Protein AF-A0A382JNP4-F1 (afdb_monomer_lite)

Structure (mmCIF, N/CA/C/O backbone):
data_AF-A0A382JNP4-F1
#
_entry.id   AF-A0A382JNP4-F1
#
loop_
_atom_site.group_PDB
_atom_site.id
_atom_site.type_symbol
_atom_site.label_atom_id
_atom_site.label_alt_id
_atom_site.label_comp_id
_atom_site.label_asym_id
_atom_site.label_entity_id
_atom_site.label_seq_id
_atom_site.pdbx_PDB_ins_code
_atom_site.Cartn_x
_atom_site.Cartn_y
_atom_site.Cartn_z
_atom_site.occupancy
_atom_site.B_iso_or_equiv
_atom_site.auth_seq_id
_atom_site.auth_comp_id
_atom_site.auth_asym_id
_atom_site.auth_atom_id
_atom_site.pdbx_PDB_model_num
ATOM 1 N N . MET A 1 1 ? -18.814 21.001 -10.080 1.00 48.75 1 MET A N 1
ATOM 2 C CA . MET A 1 1 ? -17.818 20.806 -9.001 1.00 48.75 1 MET A CA 1
ATOM 3 C C . MET A 1 1 ? -17.666 19.339 -8.588 1.00 48.75 1 MET A C 1
ATOM 5 O O . MET A 1 1 ? -16.560 18.932 -8.265 1.00 48.75 1 MET A O 1
ATOM 9 N N . GLU A 1 2 ? -18.714 18.512 -8.660 1.00 54.41 2 GLU A N 1
ATOM 10 C CA . GLU A 1 2 ? -18.629 17.076 -8.318 1.00 54.41 2 GLU A CA 1
ATOM 11 C C . GLU A 1 2 ? -17.751 16.265 -9.289 1.00 54.41 2 GLU A C 1
ATOM 13 O O . GLU A 1 2 ? -16.942 15.446 -8.863 1.00 54.41 2 GLU A O 1
ATOM 18 N N . LYS A 1 3 ? -17.825 16.556 -10.597 1.00 54.50 3 LYS A N 1
ATOM 19 C CA . LYS A 1 3 ? -17.011 15.876 -11.625 1.00 54.50 3 LYS A CA 1
ATOM 20 C C . LYS A 1 3 ? -15.503 16.086 -11.434 1.00 54.50 3 LYS A C 1
ATOM 22 O O . LYS A 1 3 ? -14.730 15.157 -11.626 1.00 54.50 3 LYS A O 1
ATOM 27 N N . SER A 1 4 ? -15.093 17.283 -11.016 1.00 61.84 4 SER A N 1
ATOM 28 C CA . SER A 1 4 ? -13.692 17.623 -10.734 1.00 61.84 4 SER A CA 1
ATOM 29 C C . SER A 1 4 ? -13.152 16.922 -9.482 1.00 61.84 4 SER A C 1
ATOM 31 O O . SER A 1 4 ? -11.992 16.531 -9.464 1.00 61.84 4 SER A O 1
ATOM 33 N N . LEU A 1 5 ? -13.994 16.701 -8.467 1.00 59.09 5 LEU A N 1
ATOM 34 C CA . LEU A 1 5 ? -13.634 15.956 -7.253 1.00 59.09 5 LEU A CA 1
ATOM 35 C C . LEU A 1 5 ? -13.508 14.452 -7.520 1.00 59.09 5 LEU A C 1
ATOM 37 O O . LEU A 1 5 ? -12.566 13.826 -7.045 1.00 59.09 5 LEU A O 1
ATOM 41 N N . ALA A 1 6 ? -14.408 13.890 -8.330 1.00 61.25 6 ALA A N 1
ATOM 42 C CA . ALA A 1 6 ? -14.315 12.498 -8.763 1.00 61.25 6 ALA A CA 1
ATOM 43 C C . ALA A 1 6 ? -13.054 12.250 -9.607 1.00 61.25 6 ALA A C 1
ATOM 45 O O . ALA A 1 6 ? -12.335 11.286 -9.366 1.00 61.25 6 ALA A O 1
ATOM 46 N N . LEU A 1 7 ? -12.733 13.151 -10.542 1.00 63.81 7 LEU A N 1
ATOM 47 C CA . LEU A 1 7 ? -11.499 13.084 -11.332 1.00 63.81 7 LEU A CA 1
ATOM 48 C C . LEU A 1 7 ? -10.241 13.220 -10.469 1.00 63.81 7 LEU A C 1
ATOM 50 O O . LEU A 1 7 ? -9.296 12.464 -10.668 1.00 63.81 7 LEU A O 1
ATOM 54 N N . ALA A 1 8 ? -10.234 14.124 -9.487 1.00 61.38 8 ALA A N 1
ATOM 55 C CA . ALA A 1 8 ? -9.118 14.258 -8.552 1.00 61.38 8 ALA A CA 1
ATOM 56 C C . ALA A 1 8 ? -8.947 13.006 -7.675 1.00 61.38 8 ALA A C 1
ATOM 58 O O . ALA A 1 8 ? -7.825 12.563 -7.459 1.00 61.38 8 ALA A O 1
ATOM 59 N N . ALA A 1 9 ? -10.044 12.397 -7.218 1.00 59.59 9 ALA A N 1
ATOM 60 C CA . ALA A 1 9 ? -10.009 11.149 -6.458 1.00 59.59 9 ALA A CA 1
ATOM 61 C C . ALA A 1 9 ? -9.493 9.973 -7.303 1.00 59.59 9 ALA A C 1
ATOM 63 O O . ALA A 1 9 ? -8.679 9.189 -6.824 1.00 59.59 9 ALA A O 1
ATOM 64 N N . VAL A 1 10 ? -9.904 9.881 -8.571 1.00 62.31 10 VAL A N 1
ATOM 65 C CA . VAL A 1 10 ? -9.395 8.871 -9.514 1.00 62.31 10 VAL A CA 1
ATOM 66 C C . VAL A 1 10 ? -7.916 9.104 -9.823 1.00 62.31 10 VAL A C 1
ATOM 68 O O . VAL A 1 10 ? -7.142 8.152 -9.820 1.00 62.31 10 VAL A O 1
ATOM 71 N N . ALA A 1 11 ? -7.495 10.356 -10.023 1.00 62.88 11 ALA A N 1
ATOM 72 C CA . ALA A 1 11 ? -6.091 10.701 -10.235 1.00 62.88 11 ALA A CA 1
ATOM 73 C C . ALA A 1 11 ? -5.227 10.360 -9.008 1.00 62.88 11 ALA A C 1
ATOM 75 O O . ALA A 1 11 ? -4.154 9.784 -9.161 1.00 62.88 11 ALA A O 1
ATOM 76 N N . LEU A 1 12 ? -5.723 10.636 -7.797 1.00 61.16 12 LEU A N 1
ATOM 77 C CA . LEU A 1 12 ? -5.069 10.268 -6.536 1.00 61.16 12 LEU A CA 1
ATOM 78 C C . LEU A 1 12 ? -5.026 8.750 -6.315 1.00 61.16 12 LEU A C 1
ATOM 80 O O . LEU A 1 12 ? -4.061 8.243 -5.744 1.00 61.16 12 LEU A O 1
ATOM 84 N N . MET A 1 13 ? -6.043 8.013 -6.772 1.00 58.38 13 MET A N 1
ATOM 85 C CA . MET A 1 13 ? -6.010 6.548 -6.767 1.00 58.38 13 MET A CA 1
ATOM 86 C C . MET A 1 13 ? -4.975 6.005 -7.755 1.00 58.38 13 MET A C 1
ATOM 88 O O . MET A 1 13 ? -4.223 5.094 -7.426 1.00 58.38 13 MET A O 1
ATOM 92 N N . MET A 1 14 ? -4.886 6.591 -8.950 1.00 56.81 14 MET A N 1
ATOM 93 C CA . MET A 1 14 ? -3.902 6.198 -9.963 1.00 56.81 14 MET A CA 1
ATOM 94 C C . MET A 1 14 ? -2.464 6.550 -9.555 1.00 56.81 14 MET A C 1
ATOM 96 O O . MET A 1 14 ? -1.536 5.854 -9.953 1.00 56.81 14 MET A O 1
ATOM 100 N N . SER A 1 15 ? -2.269 7.581 -8.726 1.00 61.09 15 SER A N 1
ATOM 101 C CA . SER A 1 15 ? -0.961 7.950 -8.170 1.00 61.09 15 SER A CA 1
ATOM 102 C C . SER A 1 15 ? -0.572 7.165 -6.908 1.00 61.09 15 SER A C 1
ATOM 104 O O . SER A 1 15 ? 0.450 7.474 -6.297 1.00 61.09 15 SER A O 1
ATOM 106 N N . GLY A 1 16 ? -1.380 6.190 -6.468 1.00 57.38 16 GLY A N 1
ATOM 107 C CA . GLY A 1 16 ? -1.103 5.396 -5.266 1.00 57.38 16 GLY A CA 1
ATOM 108 C C . GLY A 1 16 ? -1.294 6.138 -3.944 1.00 57.38 16 GLY A C 1
ATOM 109 O O . GLY A 1 16 ? -0.748 5.729 -2.924 1.00 57.38 16 GLY A O 1
ATOM 110 N N . CYS A 1 17 ? -2.063 7.230 -3.928 1.00 64.44 17 CYS A N 1
ATOM 111 C CA . CYS A 1 17 ? -2.408 7.956 -2.703 1.00 64.44 17 CYS A CA 1
ATOM 112 C C . CYS A 1 17 ? -3.697 7.435 -2.046 1.00 64.44 17 CYS A C 1
ATOM 114 O O . CYS A 1 17 ? -4.212 8.063 -1.117 1.00 64.44 17 CYS A O 1
ATOM 116 N N . SER A 1 18 ? -4.230 6.292 -2.484 1.00 65.56 18 SER A N 1
ATOM 117 C CA . SER A 1 18 ? -5.514 5.768 -2.007 1.00 65.56 18 SER A CA 1
ATOM 118 C C . SER A 1 18 ? -5.522 5.452 -0.509 1.00 65.56 18 SER A C 1
ATOM 120 O O . SER A 1 18 ? -6.588 5.480 0.109 1.00 65.56 18 SER A O 1
ATOM 122 N N . PHE A 1 19 ? -4.357 5.236 0.122 1.00 64.12 19 PHE A N 1
ATOM 123 C CA . PHE A 1 19 ? -4.255 5.067 1.579 1.00 64.12 19 PHE A CA 1
ATOM 124 C C . PHE A 1 19 ? -4.747 6.284 2.376 1.00 64.12 19 PHE A C 1
ATOM 126 O O . PHE A 1 19 ? -5.072 6.121 3.558 1.00 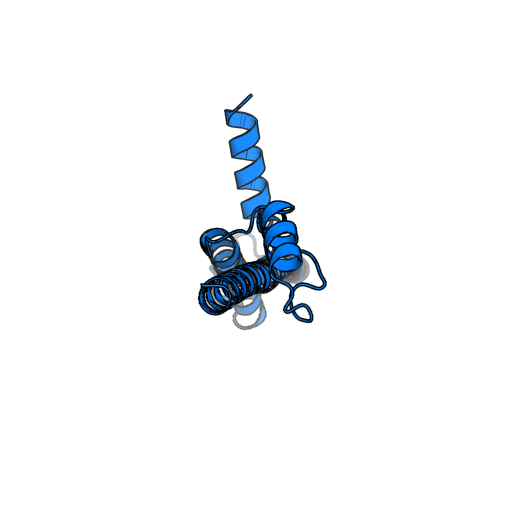64.12 19 PHE A O 1
ATOM 133 N N . LEU A 1 20 ? -4.790 7.482 1.772 1.00 64.31 20 LEU A N 1
ATOM 134 C CA . LEU A 1 20 ? -5.350 8.690 2.390 1.00 64.31 20 LEU A CA 1
ATOM 135 C C . LEU A 1 20 ? -6.854 8.544 2.646 1.00 64.31 20 LEU A C 1
ATOM 137 O O . LEU A 1 20 ? -7.374 9.127 3.593 1.00 64.31 20 LEU A O 1
AT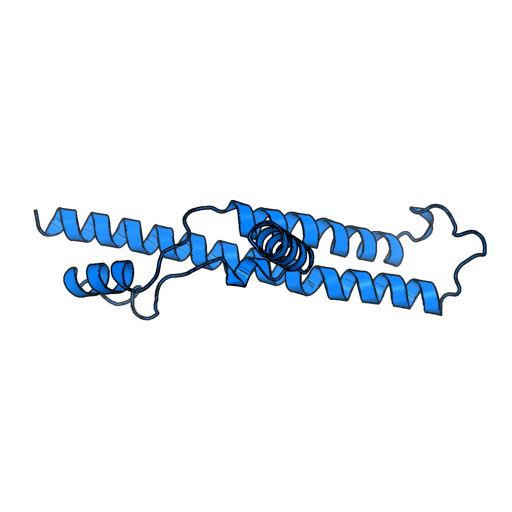OM 141 N N . PHE A 1 21 ? -7.533 7.715 1.852 1.00 67.19 21 PHE A N 1
ATOM 142 C CA . PHE A 1 21 ? -8.947 7.391 2.025 1.00 67.19 21 PHE A CA 1
ATOM 143 C C . PHE A 1 21 ? -9.173 6.168 2.924 1.00 67.19 21 PHE A C 1
ATOM 145 O O . PHE A 1 21 ? -10.317 5.841 3.230 1.00 67.19 21 PHE A O 1
ATOM 152 N N . VAL A 1 22 ? -8.104 5.495 3.375 1.00 70.62 22 VAL A N 1
ATOM 153 C CA . VAL A 1 22 ? -8.195 4.367 4.308 1.00 70.62 22 VAL A CA 1
ATOM 154 C C . VAL A 1 22 ? -7.945 4.858 5.734 1.00 70.62 22 VAL A C 1
ATOM 156 O O . VAL A 1 22 ? -6.809 5.124 6.148 1.00 70.62 22 VAL A O 1
ATOM 159 N N . GLY A 1 23 ? -9.029 4.955 6.498 1.00 75.69 23 GLY A N 1
ATOM 160 C CA . GLY A 1 23 ? -9.025 5.239 7.930 1.00 75.69 23 GLY A CA 1
ATOM 161 C C . GLY A 1 23 ? -8.775 3.974 8.752 1.00 75.69 23 GLY A C 1
ATOM 162 O O . GLY A 1 23 ? -9.497 2.988 8.603 1.00 75.69 23 GLY A O 1
ATOM 163 N N . GLY A 1 24 ? -7.755 4.016 9.612 1.00 78.12 24 GLY A N 1
ATOM 164 C CA . GLY A 1 24 ? -7.506 3.021 10.662 1.00 78.12 24 GLY A CA 1
ATOM 165 C C . GLY A 1 24 ? -7.950 3.533 12.040 1.00 78.12 24 GLY A C 1
ATOM 166 O O . GLY A 1 24 ? -8.205 4.739 12.188 1.00 78.12 24 GLY A O 1
ATOM 167 N N . PRO A 1 25 ? -8.019 2.655 13.054 1.00 77.31 25 PRO A N 1
ATOM 168 C CA . PRO A 1 25 ? -8.382 3.057 14.411 1.00 77.31 25 PRO A CA 1
ATOM 169 C C . PRO A 1 25 ? -7.364 4.056 14.996 1.00 77.31 25 PRO A C 1
ATOM 171 O O . PRO A 1 25 ? -6.237 4.198 14.510 1.00 77.31 25 PRO A O 1
ATOM 174 N N . SER A 1 26 ? -7.762 4.837 16.004 1.00 77.75 26 SER A N 1
ATOM 175 C CA . SER A 1 26 ? -6.801 5.654 16.761 1.00 77.75 26 SER A CA 1
ATOM 176 C C . SER A 1 26 ? -5.915 4.760 17.629 1.00 77.75 26 SER A C 1
ATOM 178 O O . SER A 1 26 ? -6.339 3.678 18.025 1.00 77.75 26 SER A O 1
ATOM 180 N N . SER A 1 27 ? -4.701 5.209 17.952 1.00 77.75 27 SER A N 1
ATOM 181 C CA . SER A 1 27 ? -3.788 4.470 18.832 1.00 77.75 27 SER A CA 1
ATOM 182 C C . SER A 1 27 ? -4.403 4.188 20.213 1.00 77.75 27 SER A C 1
ATOM 184 O O . SER A 1 27 ? -5.307 4.891 20.669 1.00 77.75 27 SER A O 1
ATOM 186 N N . GLY A 1 28 ? -3.911 3.140 20.883 1.00 79.88 28 GLY A N 1
ATOM 187 C CA . GLY A 1 28 ? -4.332 2.770 22.240 1.00 79.88 28 GLY A CA 1
ATOM 188 C C . GLY A 1 28 ? -5.593 1.903 22.324 1.00 79.88 28 GLY A C 1
ATOM 189 O O . GLY A 1 28 ? -6.063 1.619 23.425 1.00 79.88 28 GLY A O 1
ATOM 190 N N . TRP A 1 29 ? -6.139 1.460 21.187 1.00 84.19 29 TRP A N 1
ATOM 191 C CA . TRP A 1 29 ? -7.260 0.516 21.145 1.00 84.19 29 TRP A CA 1
ATOM 192 C C . TRP A 1 29 ? -6.848 -0.925 21.498 1.00 84.19 29 TRP A C 1
ATOM 194 O O . TRP A 1 29 ? -7.660 -1.698 22.010 1.00 84.19 29 TRP A O 1
ATOM 204 N N . GLU A 1 30 ? -5.583 -1.283 21.260 1.00 85.75 30 GLU A N 1
ATOM 205 C CA . GLU A 1 30 ? -5.015 -2.615 21.518 1.00 85.75 30 GLU A CA 1
ATOM 206 C C . GLU A 1 30 ? -4.920 -2.916 23.017 1.00 85.75 30 GLU A C 1
ATOM 208 O O . GLU A 1 30 ? -5.347 -3.988 23.450 1.00 85.75 30 GLU A O 1
ATOM 213 N N . ASP A 1 31 ? -4.492 -1.939 23.817 1.00 86.44 31 ASP A N 1
ATOM 214 C CA . ASP A 1 31 ? -4.210 -2.130 25.247 1.00 86.44 31 ASP A CA 1
ATOM 215 C C . ASP A 1 31 ? -5.437 -1.951 26.150 1.00 86.44 31 ASP A C 1
ATOM 217 O O . ASP A 1 31 ? -5.456 -2.398 27.294 1.00 86.44 31 ASP A O 1
ATOM 221 N N . THR A 1 32 ? -6.494 -1.298 25.662 1.00 82.81 32 THR A N 1
ATOM 222 C CA . THR A 1 32 ? -7.663 -0.984 26.493 1.00 82.81 32 THR A CA 1
ATOM 223 C C . THR A 1 32 ? -8.728 -2.080 26.449 1.00 82.81 32 THR A C 1
ATOM 225 O O . THR A 1 32 ? -9.128 -2.512 25.373 1.00 82.81 32 THR A O 1
ATOM 228 N N . GLN A 1 33 ? -9.204 -2.546 27.604 1.00 81.44 33 GLN A N 1
ATOM 229 C CA . GLN A 1 33 ? -10.389 -3.419 27.705 1.00 81.44 33 GLN A CA 1
ATOM 230 C C . GLN A 1 33 ? -11.648 -2.661 28.145 1.00 81.44 33 GLN A C 1
ATOM 232 O O . GLN A 1 33 ? -12.717 -3.254 28.250 1.00 81.44 33 GLN A O 1
ATOM 237 N N . ASP A 1 34 ? -11.516 -1.359 28.394 1.00 86.31 34 ASP A N 1
ATOM 238 C CA . ASP A 1 34 ? -12.612 -0.496 28.809 1.00 86.31 34 ASP A CA 1
ATOM 239 C C . ASP A 1 34 ? -13.563 -0.271 27.629 1.00 86.31 34 ASP A C 1
ATOM 241 O O . ASP A 1 34 ? -13.172 0.218 26.564 1.00 86.31 34 ASP A O 1
ATOM 245 N N . LEU A 1 35 ? -14.819 -0.658 27.822 1.00 85.56 35 LEU A N 1
ATOM 246 C CA . LEU A 1 35 ? -15.840 -0.612 26.794 1.00 85.56 35 LEU A CA 1
ATOM 247 C C . LEU A 1 35 ? -16.164 0.817 26.349 1.00 85.56 35 LEU A C 1
ATOM 249 O O . LEU A 1 35 ? -16.333 1.050 25.151 1.00 85.56 35 LEU A O 1
ATOM 253 N N . ASP A 1 36 ? -16.203 1.780 27.266 1.00 86.81 36 ASP A N 1
ATOM 254 C CA . ASP A 1 36 ? -16.515 3.171 26.927 1.00 86.81 36 ASP A CA 1
ATOM 255 C C . ASP A 1 36 ? -15.351 3.822 26.177 1.00 86.81 36 ASP A C 1
ATOM 257 O O . ASP A 1 36 ? -15.535 4.582 25.215 1.00 86.81 36 ASP A O 1
ATOM 261 N N . ARG A 1 37 ? -14.123 3.424 26.522 1.00 85.12 37 ARG A N 1
ATOM 262 C CA . ARG A 1 37 ? -12.930 3.799 25.762 1.00 85.12 37 ARG A CA 1
ATOM 263 C C . ARG A 1 37 ? -12.908 3.169 24.366 1.00 85.12 37 ARG A C 1
ATOM 265 O O . ARG A 1 37 ? -12.581 3.851 23.400 1.00 85.12 37 ARG A O 1
ATOM 272 N N . LEU A 1 38 ? -13.311 1.908 24.215 1.00 84.50 38 LEU A N 1
ATOM 273 C CA . LEU A 1 38 ? -13.428 1.267 22.897 1.00 84.50 38 LEU A CA 1
ATOM 274 C C . LEU A 1 38 ? -14.533 1.908 22.039 1.00 84.50 38 LEU A C 1
ATOM 276 O O . LEU A 1 38 ? -14.318 2.142 20.848 1.00 84.50 38 LEU A O 1
ATOM 280 N N . ARG A 1 39 ? -15.691 2.239 22.632 1.00 84.44 39 ARG A N 1
ATOM 281 C CA . ARG A 1 39 ? -16.800 2.939 21.954 1.00 84.44 39 ARG A CA 1
ATOM 282 C C . ARG A 1 39 ? -16.375 4.326 21.474 1.00 84.44 39 ARG A C 1
ATOM 284 O O . ARG A 1 39 ? -16.621 4.667 20.319 1.00 84.44 39 ARG A O 1
ATOM 291 N N . SER A 1 40 ? -15.713 5.107 22.328 1.00 85.06 40 SER A N 1
ATOM 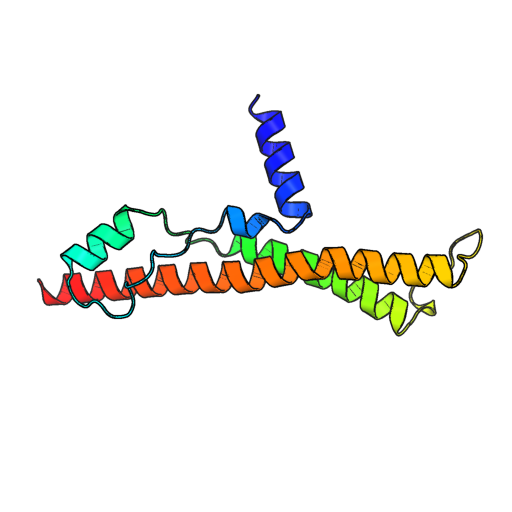292 C CA . SER A 1 40 ? -15.223 6.441 21.953 1.00 85.06 40 SER A CA 1
ATOM 293 C C . SER A 1 40 ? -14.180 6.379 20.834 1.00 85.06 40 SER A C 1
ATOM 295 O O . SER A 1 40 ? -14.291 7.124 19.863 1.00 85.06 40 SER A O 1
ATOM 297 N N . ILE A 1 41 ? -13.231 5.439 20.890 1.00 81.94 41 ILE A N 1
ATOM 298 C CA . ILE A 1 41 ? -12.248 5.230 19.814 1.00 81.94 41 ILE A CA 1
ATOM 299 C C . ILE A 1 41 ? -12.936 4.889 18.483 1.00 81.94 41 ILE A C 1
ATOM 301 O O . ILE A 1 41 ? -12.595 5.464 17.447 1.00 81.94 41 ILE A O 1
ATOM 305 N N . ALA A 1 42 ? -13.924 3.990 18.505 1.00 79.31 42 ALA A N 1
ATOM 306 C CA . ALA A 1 42 ? -14.689 3.622 17.315 1.00 79.31 42 ALA A CA 1
ATOM 307 C C . ALA A 1 42 ? -15.540 4.783 16.760 1.00 79.31 42 ALA A C 1
ATOM 309 O O . ALA A 1 42 ? -15.805 4.821 15.560 1.00 79.31 42 ALA A O 1
ATOM 310 N N . ALA A 1 43 ? -15.954 5.730 17.609 1.00 78.12 43 ALA A N 1
ATOM 311 C CA . ALA A 1 43 ? -16.765 6.882 17.218 1.00 78.12 43 ALA A CA 1
ATOM 312 C C . ALA A 1 43 ? -15.949 8.028 16.593 1.00 78.12 43 ALA A C 1
ATOM 314 O O . ALA A 1 43 ? -16.451 8.730 15.718 1.00 78.12 43 ALA A O 1
ATOM 315 N N . VAL A 1 44 ? -14.698 8.232 17.023 1.00 72.75 44 VAL A N 1
ATOM 316 C CA . VAL A 1 44 ? -13.891 9.403 16.625 1.00 72.75 44 VAL A CA 1
ATOM 317 C C . VAL A 1 44 ? -13.366 9.313 15.189 1.00 72.75 44 VAL A C 1
ATOM 319 O O . VAL A 1 44 ? -13.208 10.348 14.540 1.00 72.75 44 VAL A O 1
ATOM 322 N N . ARG A 1 45 ? -13.095 8.112 14.655 1.00 65.75 45 ARG A N 1
ATOM 323 C CA . ARG A 1 45 ? -12.649 7.957 13.259 1.00 65.75 45 ARG A CA 1
ATOM 324 C C . ARG A 1 45 ? -13.462 6.912 12.496 1.00 65.75 45 ARG A C 1
ATOM 326 O O . ARG A 1 45 ? -13.566 5.781 12.964 1.00 65.75 45 ARG A O 1
ATOM 333 N N . PRO A 1 46 ? -13.973 7.244 11.292 1.00 67.62 46 PRO A N 1
ATOM 334 C CA . PRO A 1 46 ? -14.681 6.283 10.462 1.00 67.62 46 PRO A CA 1
ATOM 335 C C . PRO A 1 46 ? -13.716 5.178 10.026 1.00 67.62 46 PRO A C 1
ATOM 337 O O . PRO A 1 46 ? -12.792 5.392 9.237 1.00 67.62 46 PRO A O 1
ATOM 340 N N . CYS A 1 47 ? -13.927 3.982 10.564 1.00 77.25 47 CYS A N 1
ATOM 341 C CA . CYS A 1 47 ? -13.152 2.809 10.200 1.00 77.25 47 CYS A CA 1
ATOM 342 C C . CYS A 1 47 ? -13.486 2.368 8.773 1.00 77.25 47 CYS A C 1
ATOM 344 O O . CYS A 1 47 ? -14.643 2.100 8.443 1.00 77.25 47 CYS A O 1
ATOM 346 N N . THR A 1 48 ? -12.470 2.254 7.917 1.00 75.81 48 THR A N 1
ATOM 347 C CA . THR A 1 48 ? -12.666 1.731 6.560 1.00 75.81 48 THR A CA 1
ATOM 348 C C . THR A 1 48 ? -12.824 0.213 6.612 1.00 75.81 48 THR A C 1
ATOM 350 O O . THR A 1 48 ? -11.943 -0.504 7.078 1.00 75.81 48 THR A O 1
ATOM 353 N N . THR A 1 49 ? -13.956 -0.297 6.127 1.00 70.94 49 THR A N 1
ATOM 354 C CA . THR A 1 49 ? -14.271 -1.739 6.137 1.00 70.94 49 THR A CA 1
ATOM 355 C C . THR A 1 49 ? -13.936 -2.438 4.820 1.00 70.94 49 THR A C 1
ATOM 357 O O . THR A 1 49 ? -13.725 -3.659 4.791 1.00 70.94 49 THR A O 1
ATOM 360 N N . SER A 1 50 ? -13.876 -1.667 3.733 1.00 76.44 50 SER A N 1
ATOM 361 C CA . SER A 1 50 ? -13.609 -2.160 2.387 1.00 76.44 50 SER A CA 1
ATOM 362 C C . SER A 1 50 ? -12.114 -2.339 2.144 1.00 76.44 50 SER A C 1
ATOM 364 O O . SER A 1 50 ? -11.318 -1.440 2.403 1.00 76.44 50 SER A O 1
ATOM 366 N N . LYS A 1 51 ? -11.744 -3.497 1.586 1.00 82.62 51 LYS A N 1
ATOM 367 C CA . LYS A 1 51 ? -10.388 -3.762 1.083 1.00 82.62 51 LYS A CA 1
ATOM 368 C C . LYS A 1 51 ? -10.197 -3.328 -0.370 1.00 82.62 51 LYS A C 1
ATOM 370 O O . LYS A 1 51 ? -9.110 -3.512 -0.899 1.00 82.62 51 LYS A O 1
ATOM 375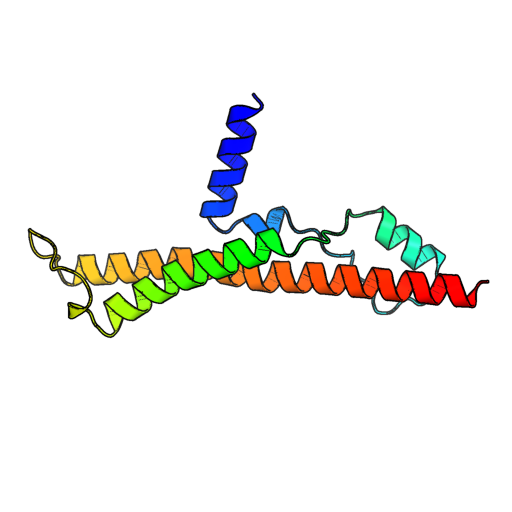 N N . VAL A 1 52 ? -11.217 -2.758 -1.014 1.00 81.94 52 VAL A N 1
ATOM 376 C CA . VAL A 1 52 ? -11.127 -2.367 -2.427 1.00 81.94 52 VAL A CA 1
ATOM 377 C C . VAL A 1 52 ? -9.973 -1.381 -2.671 1.00 81.94 52 VAL A C 1
ATOM 379 O O . VAL A 1 52 ? -9.141 -1.714 -3.507 1.00 81.94 52 VAL A O 1
ATOM 382 N N . PRO A 1 53 ? -9.815 -0.271 -1.915 1.00 79.12 53 PRO A N 1
ATOM 383 C CA . PRO A 1 53 ? -8.705 0.662 -2.143 1.00 79.12 53 PRO A CA 1
ATOM 384 C C . PRO A 1 53 ? -7.294 0.048 -2.004 1.00 79.12 53 PRO A C 1
ATOM 386 O O . PRO A 1 53 ? -6.480 0.223 -2.908 1.00 79.12 53 PRO A O 1
ATOM 389 N N . PRO A 1 54 ? -6.962 -0.717 -0.939 1.00 83.56 54 PRO A N 1
ATOM 390 C CA . PRO A 1 54 ? -5.644 -1.345 -0.865 1.00 83.56 54 PRO A CA 1
ATOM 391 C C . PRO A 1 54 ? -5.447 -2.460 -1.901 1.00 83.56 54 PRO A C 1
ATOM 393 O O . PRO A 1 54 ? -4.318 -2.697 -2.318 1.00 83.56 54 PRO A O 1
ATOM 396 N N . ILE A 1 55 ? -6.510 -3.142 -2.346 1.00 84.62 55 ILE A N 1
ATOM 397 C CA . ILE A 1 55 ? -6.407 -4.120 -3.439 1.00 84.62 55 ILE A CA 1
ATOM 398 C C . ILE A 1 55 ? -6.090 -3.413 -4.756 1.00 84.62 55 ILE A C 1
ATOM 400 O O . ILE A 1 55 ? -5.198 -3.861 -5.471 1.00 84.62 55 ILE A O 1
ATOM 404 N N . THR A 1 56 ? -6.773 -2.309 -5.073 1.00 83.88 56 THR A N 1
ATOM 405 C CA . THR A 1 56 ? -6.499 -1.549 -6.301 1.00 83.88 56 THR A CA 1
ATOM 406 C C . THR A 1 56 ? -5.068 -1.031 -6.326 1.00 83.88 56 THR A C 1
ATOM 408 O O . THR A 1 56 ? -4.390 -1.180 -7.338 1.00 83.88 56 THR A O 1
ATOM 411 N N . ASP A 1 57 ? -4.570 -0.531 -5.194 1.00 84.12 57 ASP A N 1
ATOM 412 C CA . ASP A 1 57 ? -3.177 -0.098 -5.071 1.00 84.12 57 ASP A CA 1
ATOM 413 C C . ASP A 1 57 ? -2.196 -1.259 -5.238 1.00 84.12 57 ASP A C 1
ATOM 415 O O . ASP A 1 57 ? -1.165 -1.112 -5.888 1.00 84.12 57 ASP A O 1
ATOM 419 N N . GLY A 1 58 ? -2.530 -2.433 -4.697 1.00 85.94 58 GLY A N 1
ATOM 420 C CA . GLY A 1 58 ? -1.711 -3.633 -4.839 1.00 85.94 58 GLY A CA 1
ATOM 421 C C . GLY A 1 58 ? -1.623 -4.103 -6.289 1.00 85.94 58 GLY A C 1
ATOM 422 O O . GLY A 1 58 ? -0.542 -4.459 -6.749 1.00 85.94 58 GLY A O 1
ATOM 423 N N . VAL A 1 59 ? -2.737 -4.058 -7.026 1.00 88.62 59 VAL A N 1
ATOM 424 C CA . VAL A 1 59 ? -2.777 -4.394 -8.458 1.00 88.62 59 VAL A CA 1
ATOM 425 C C . VAL A 1 59 ? -1.948 -3.401 -9.269 1.00 88.62 59 VAL A C 1
ATOM 427 O O . VAL A 1 59 ? -1.125 -3.822 -10.076 1.00 88.62 59 VAL A O 1
ATOM 430 N N . LEU A 1 60 ? -2.108 -2.096 -9.034 1.00 87.00 60 LEU A N 1
ATOM 431 C CA . LEU A 1 60 ? -1.313 -1.074 -9.721 1.00 87.00 60 LEU A CA 1
ATOM 432 C C . LEU A 1 60 ? 0.177 -1.215 -9.409 1.00 87.00 60 LEU A C 1
ATOM 434 O O . LEU A 1 60 ? 0.998 -1.187 -10.321 1.00 87.00 60 LEU A O 1
ATOM 438 N N . GLY A 1 61 ? 0.524 -1.449 -8.144 1.00 86.94 61 GLY A N 1
ATOM 439 C CA . GLY A 1 61 ? 1.896 -1.711 -7.724 1.00 86.94 61 GLY A CA 1
ATOM 440 C C . GLY A 1 61 ? 2.495 -2.948 -8.388 1.00 86.94 61 GLY A C 1
ATOM 441 O O . GLY A 1 61 ? 3.640 -2.907 -8.834 1.00 86.94 61 GLY A O 1
ATOM 442 N N . ALA A 1 62 ? 1.717 -4.025 -8.523 1.00 89.31 62 ALA A N 1
ATOM 443 C CA . ALA A 1 62 ? 2.138 -5.231 -9.230 1.00 89.31 62 ALA A CA 1
ATOM 444 C C . ALA A 1 62 ? 2.328 -4.993 -10.735 1.00 89.31 62 ALA A C 1
ATOM 446 O O . ALA A 1 62 ? 3.255 -5.549 -11.313 1.00 89.31 62 ALA A O 1
ATOM 447 N N . ILE A 1 63 ? 1.504 -4.151 -11.364 1.00 91.00 63 ILE A N 1
ATOM 448 C CA . ILE A 1 63 ? 1.670 -3.775 -12.774 1.00 91.00 63 ILE A CA 1
ATOM 449 C C . ILE A 1 63 ? 2.935 -2.931 -12.946 1.00 91.00 63 ILE A C 1
ATOM 451 O O . ILE A 1 63 ? 3.806 -3.308 -13.723 1.00 91.00 63 ILE A O 1
ATOM 455 N N . TYR A 1 64 ? 3.085 -1.832 -12.202 1.00 88.50 64 TYR A N 1
ATOM 456 C CA . TYR A 1 64 ? 4.259 -0.959 -12.307 1.00 88.50 64 TYR A CA 1
ATOM 457 C C . TYR A 1 64 ? 5.560 -1.700 -11.988 1.00 88.50 64 TYR A C 1
ATOM 459 O O . TYR A 1 64 ? 6.512 -1.649 -12.765 1.00 88.50 64 TYR A O 1
ATOM 467 N N . GLY A 1 65 ? 5.587 -2.423 -10.866 1.00 89.44 65 GLY A N 1
ATOM 468 C CA . GLY A 1 65 ? 6.739 -3.219 -10.460 1.00 89.44 65 GLY A CA 1
ATOM 469 C C . GLY A 1 65 ? 7.000 -4.381 -11.414 1.00 89.44 65 GLY A C 1
ATOM 470 O O . GLY A 1 65 ? 8.146 -4.625 -11.771 1.00 89.44 65 GLY A O 1
ATOM 471 N N . GLY A 1 66 ? 5.948 -5.061 -11.873 1.00 90.00 66 GLY A N 1
ATOM 472 C CA . GLY A 1 66 ? 6.041 -6.158 -12.831 1.00 90.00 66 GLY A CA 1
ATOM 473 C C . GLY A 1 66 ? 6.658 -5.706 -14.147 1.00 90.00 66 GLY A C 1
ATOM 474 O O . GLY A 1 66 ? 7.654 -6.289 -14.561 1.00 90.00 66 GLY A O 1
ATOM 475 N N . VAL A 1 67 ? 6.141 -4.625 -14.743 1.00 89.50 67 VAL A N 1
ATOM 476 C CA . VAL A 1 67 ? 6.676 -4.056 -15.989 1.00 89.50 67 VAL A CA 1
ATOM 477 C C . VAL A 1 67 ? 8.128 -3.610 -15.801 1.00 89.50 67 VAL A C 1
ATOM 479 O O . VAL A 1 67 ? 8.976 -3.972 -16.614 1.00 89.50 67 VAL A O 1
ATOM 482 N N . ALA A 1 68 ? 8.445 -2.907 -14.706 1.00 89.31 68 ALA A N 1
ATOM 483 C CA . ALA A 1 68 ? 9.813 -2.479 -14.407 1.00 89.31 68 ALA A CA 1
ATOM 484 C C . ALA A 1 68 ? 10.783 -3.668 -14.288 1.00 89.31 68 ALA A C 1
ATOM 486 O O . ALA A 1 68 ? 11.865 -3.645 -14.872 1.00 89.31 68 ALA A O 1
ATOM 487 N N . LEU A 1 69 ? 10.389 -4.724 -13.569 1.00 90.69 69 LEU A N 1
ATOM 488 C CA . LEU A 1 69 ? 11.189 -5.939 -13.412 1.00 90.69 69 LEU A CA 1
ATOM 489 C C . LEU A 1 69 ? 11.352 -6.676 -14.741 1.00 90.69 69 LEU A C 1
ATOM 491 O O . LEU A 1 69 ? 12.453 -7.120 -15.052 1.00 90.69 69 LEU A O 1
ATOM 495 N N . THR A 1 70 ? 10.292 -6.790 -15.542 1.00 89.12 70 THR A N 1
ATOM 496 C CA . THR A 1 70 ? 10.385 -7.424 -16.860 1.00 89.12 70 THR A CA 1
ATOM 497 C C . THR A 1 70 ? 11.278 -6.632 -17.805 1.00 89.12 70 THR A C 1
ATOM 499 O O . THR A 1 70 ? 12.132 -7.243 -18.428 1.00 89.12 70 THR A O 1
ATOM 502 N N . MET A 1 71 ? 11.178 -5.297 -17.848 1.00 86.69 71 MET A N 1
ATOM 503 C CA . MET A 1 71 ? 12.073 -4.461 -18.659 1.00 86.69 71 MET A CA 1
ATOM 504 C C . MET A 1 71 ? 13.530 -4.591 -18.205 1.00 86.69 71 MET A C 1
ATOM 506 O O . MET A 1 71 ? 14.435 -4.610 -19.030 1.00 86.69 71 MET A O 1
ATOM 510 N N . PHE A 1 72 ? 13.767 -4.708 -16.896 1.00 87.75 72 PHE A N 1
ATOM 511 C CA . PHE A 1 72 ? 15.118 -4.814 -16.353 1.00 87.75 72 PHE A CA 1
ATOM 512 C C . PHE A 1 72 ? 15.758 -6.194 -16.568 1.00 87.75 72 PHE A C 1
ATOM 514 O O . PHE A 1 72 ? 16.937 -6.277 -16.905 1.00 87.75 72 PHE A O 1
ATOM 521 N N . PHE A 1 73 ? 15.011 -7.279 -16.343 1.00 89.25 73 PHE A N 1
ATOM 522 C CA . PHE A 1 73 ? 15.542 -8.648 -16.388 1.00 89.25 73 PHE A CA 1
ATOM 523 C C . PHE A 1 73 ? 15.356 -9.346 -17.741 1.00 89.25 73 PHE A C 1
ATOM 525 O O . PHE A 1 73 ? 16.114 -10.262 -18.040 1.00 89.25 73 PHE A O 1
ATOM 532 N N . ASN A 1 74 ? 14.369 -8.937 -18.541 1.00 88.00 74 ASN A N 1
ATOM 533 C CA . ASN A 1 74 ? 14.035 -9.516 -19.845 1.00 88.00 74 ASN A CA 1
ATOM 534 C C . ASN A 1 74 ? 13.675 -8.394 -20.844 1.00 88.00 74 ASN A C 1
ATOM 536 O O . ASN A 1 74 ? 12.506 -8.263 -21.214 1.00 88.00 74 ASN A O 1
ATOM 540 N N . PRO A 1 75 ? 14.643 -7.567 -21.274 1.00 79.25 75 PRO A N 1
ATOM 541 C CA . PRO A 1 75 ? 14.374 -6.408 -22.133 1.00 79.25 75 PRO A CA 1
ATOM 542 C C . PRO A 1 75 ? 13.713 -6.790 -23.468 1.00 79.25 75 PRO A C 1
ATOM 544 O O . PRO A 1 75 ? 12.857 -6.058 -23.953 1.00 79.25 75 PRO A O 1
ATOM 547 N N . ASP A 1 76 ? 14.005 -7.984 -23.994 1.00 83.44 76 ASP A N 1
ATOM 548 C CA . ASP A 1 76 ? 13.420 -8.508 -25.238 1.00 83.44 76 ASP A CA 1
ATOM 549 C C . ASP A 1 76 ? 11.942 -8.931 -25.105 1.00 83.44 76 ASP A C 1
ATOM 551 O O . ASP A 1 76 ? 11.314 -9.333 -26.083 1.00 83.44 76 ASP A O 1
ATOM 555 N N . ALA A 1 77 ? 11.368 -8.889 -23.894 1.00 83.12 77 ALA A N 1
ATOM 556 C CA . ALA A 1 77 ? 9.956 -9.206 -23.668 1.00 83.12 77 ALA A CA 1
ATOM 557 C C . ALA A 1 77 ? 9.002 -8.121 -24.199 1.00 83.12 77 ALA A C 1
ATOM 559 O O . ALA A 1 77 ? 7.799 -8.367 -24.301 1.00 83.12 77 ALA A O 1
ATOM 560 N N . PHE A 1 78 ? 9.523 -6.932 -24.508 1.00 79.81 78 PHE A N 1
ATOM 561 C CA . PHE A 1 78 ? 8.770 -5.818 -25.071 1.00 79.81 78 PHE A CA 1
ATOM 562 C C . PHE A 1 78 ? 9.189 -5.574 -26.516 1.00 79.81 78 PHE A C 1
ATOM 564 O O . PHE A 1 78 ? 10.339 -5.799 -26.888 1.00 79.81 78 PHE A O 1
ATOM 571 N N . GLU A 1 79 ? 8.248 -5.104 -27.335 1.00 80.00 79 GLU A N 1
ATOM 572 C CA . GLU A 1 79 ? 8.566 -4.709 -28.704 1.00 80.00 79 GLU A CA 1
ATOM 573 C C . GLU A 1 79 ? 9.628 -3.596 -28.692 1.00 80.00 79 GLU A C 1
ATOM 575 O O . GLU A 1 79 ? 9.492 -2.636 -27.921 1.00 80.00 79 GLU A O 1
ATOM 580 N N . PRO A 1 80 ? 10.683 -3.707 -29.522 1.00 74.12 80 PRO A N 1
ATOM 581 C CA . PRO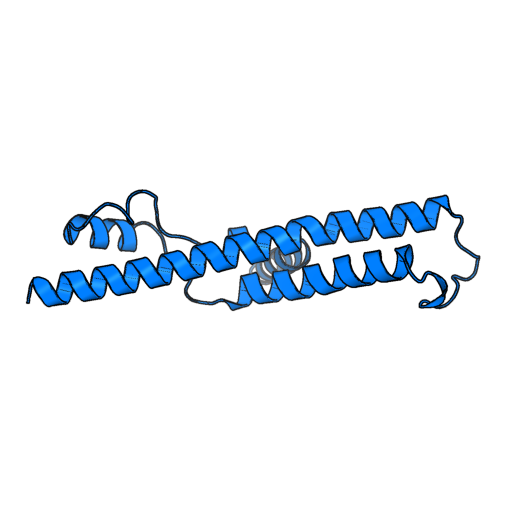 A 1 80 ? 11.687 -2.663 -29.643 1.00 74.12 80 PRO A CA 1
ATOM 582 C C . PRO A 1 80 ? 11.026 -1.334 -30.010 1.00 74.12 80 PRO A C 1
ATOM 584 O O . PRO A 1 80 ? 10.203 -1.273 -30.923 1.00 74.12 80 PRO A O 1
ATOM 587 N N . ALA A 1 81 ? 11.384 -0.265 -29.300 1.00 75.38 81 ALA A N 1
ATOM 588 C CA . ALA A 1 81 ? 10.954 1.072 -29.682 1.00 75.38 81 ALA A CA 1
ATOM 589 C C . ALA A 1 81 ? 11.560 1.448 -31.045 1.00 75.38 81 ALA A C 1
ATOM 591 O O . ALA A 1 81 ? 12.726 1.153 -31.300 1.00 75.38 81 ALA A O 1
ATOM 592 N N . ASP A 1 82 ? 10.784 2.131 -31.888 1.00 78.31 82 ASP A N 1
ATOM 593 C CA . ASP A 1 82 ? 11.254 2.727 -33.140 1.00 78.31 82 ASP A CA 1
ATOM 594 C C . ASP A 1 82 ? 11.080 4.256 -33.074 1.00 78.31 82 ASP A C 1
ATOM 596 O O . ASP A 1 82 ? 9.943 4.743 -33.094 1.00 78.31 82 ASP A O 1
ATOM 600 N N . PRO A 1 83 ? 12.172 5.046 -32.998 1.00 82.94 83 PRO A N 1
ATOM 601 C CA . PRO A 1 83 ? 13.584 4.638 -32.973 1.00 82.94 83 PRO A CA 1
ATOM 602 C C . PRO A 1 83 ? 13.996 3.920 -31.669 1.00 82.94 83 PRO A C 1
ATOM 604 O O . PRO A 1 83 ? 13.354 4.127 -30.635 1.00 82.94 83 PRO A O 1
ATOM 607 N N . PRO A 1 84 ? 15.086 3.123 -31.690 1.00 81.75 84 PRO A N 1
ATOM 608 C CA . PRO A 1 84 ? 15.544 2.378 -30.519 1.00 81.75 84 PRO A CA 1
ATOM 609 C C . PRO A 1 84 ? 15.918 3.320 -29.377 1.00 81.75 84 PRO A C 1
ATOM 611 O O . PRO A 1 84 ? 16.631 4.307 -29.579 1.00 81.75 84 PRO A O 1
ATOM 614 N N . MET A 1 85 ? 15.454 2.990 -28.171 1.00 82.38 85 MET A N 1
ATOM 615 C CA . MET A 1 85 ? 15.815 3.723 -26.961 1.00 82.38 85 MET A CA 1
ATOM 616 C C . MET A 1 85 ? 17.307 3.579 -26.668 1.00 82.38 85 MET A C 1
ATOM 618 O O . MET A 1 85 ? 17.918 2.523 -26.843 1.00 82.38 85 MET A O 1
ATOM 622 N N . THR A 1 86 ? 17.907 4.652 -26.168 1.00 87.19 86 THR A N 1
ATOM 623 C CA . THR A 1 86 ? 19.236 4.582 -25.572 1.00 87.19 86 THR A CA 1
ATOM 624 C C . THR A 1 86 ? 19.167 3.873 -24.220 1.00 87.19 86 THR A C 1
ATOM 626 O O . THR A 1 86 ? 18.173 3.949 -23.497 1.00 87.19 86 THR A O 1
ATOM 629 N N . ARG A 1 87 ? 20.280 3.267 -23.795 1.00 84.44 87 ARG A N 1
ATOM 630 C CA . ARG A 1 87 ? 20.392 2.640 -22.465 1.00 84.44 87 ARG A CA 1
ATOM 631 C C . ARG A 1 87 ? 20.029 3.591 -21.312 1.00 84.44 87 ARG A C 1
ATOM 633 O O . ARG A 1 87 ? 19.575 3.145 -20.263 1.00 84.44 87 ARG A O 1
ATOM 640 N N . GLY A 1 88 ? 20.260 4.896 -21.481 1.00 86.38 88 GLY A N 1
ATOM 641 C CA . GLY A 1 88 ? 19.876 5.908 -20.495 1.00 86.38 88 GLY A CA 1
ATOM 642 C C . GLY A 1 88 ? 18.359 6.082 -20.389 1.00 86.38 88 GLY A C 1
ATOM 643 O O . GLY A 1 88 ? 17.837 6.187 -19.281 1.00 86.38 88 GLY A O 1
ATOM 644 N N . GLU A 1 89 ? 17.657 6.060 -21.521 1.00 87.44 89 GLU A N 1
ATOM 645 C CA . GLU A 1 89 ? 16.193 6.150 -21.585 1.00 87.44 89 GLU A CA 1
ATOM 646 C C . GLU A 1 89 ? 15.524 4.890 -21.031 1.00 87.44 89 GLU A C 1
ATOM 648 O O . GLU A 1 89 ? 14.575 5.002 -20.260 1.00 87.44 89 GLU A O 1
ATOM 653 N N . GLU A 1 90 ? 16.065 3.704 -21.321 1.00 84.44 90 GLU A N 1
ATOM 654 C CA . GLU A 1 90 ? 15.585 2.445 -20.735 1.00 84.44 90 GLU A CA 1
ATOM 655 C C . GLU A 1 90 ? 15.720 2.443 -19.208 1.00 84.44 90 GLU A C 1
ATOM 657 O O . GLU A 1 90 ? 14.775 2.122 -18.484 1.00 84.44 90 GLU A O 1
ATOM 662 N N . LEU A 1 91 ? 16.885 2.851 -18.693 1.00 88.25 91 LEU A N 1
ATOM 663 C CA . LEU A 1 91 ? 17.128 2.895 -17.253 1.00 88.25 91 LEU A CA 1
ATOM 664 C C . LEU A 1 91 ? 16.250 3.951 -16.566 1.00 88.25 91 LEU A C 1
ATOM 666 O O . LEU A 1 91 ? 15.779 3.731 -15.448 1.00 88.25 91 LEU A O 1
ATOM 670 N N . PHE A 1 92 ? 15.992 5.074 -17.242 1.00 89.19 92 PHE A N 1
ATOM 671 C CA . PHE A 1 92 ? 15.035 6.073 -16.783 1.00 89.19 92 PHE A CA 1
ATOM 672 C C . PHE A 1 92 ? 13.610 5.511 -16.748 1.00 89.19 92 PHE A C 1
ATOM 674 O O . PHE A 1 92 ? 12.927 5.689 -15.743 1.00 89.19 92 PHE A O 1
ATOM 681 N N . ALA A 1 93 ? 13.170 4.801 -17.789 1.00 86.94 93 ALA A N 1
ATOM 682 C CA . ALA A 1 93 ? 11.841 4.197 -17.849 1.00 86.94 93 ALA A CA 1
ATOM 683 C C . ALA A 1 93 ? 11.635 3.164 -16.730 1.00 86.94 93 ALA A C 1
ATOM 685 O O . ALA A 1 93 ? 10.642 3.232 -16.002 1.00 86.94 93 ALA A O 1
ATOM 686 N N . VAL A 1 94 ? 12.607 2.269 -16.519 1.00 89.50 94 VAL A N 1
ATOM 687 C CA . VAL A 1 94 ? 12.598 1.313 -15.398 1.00 89.50 94 VAL A CA 1
ATOM 688 C C . VAL A 1 94 ? 12.558 2.047 -14.058 1.00 89.50 94 VAL A C 1
ATOM 690 O O . VAL A 1 94 ? 11.732 1.727 -13.201 1.00 89.50 94 VAL A O 1
ATOM 693 N N . GLY A 1 95 ? 13.422 3.050 -13.874 1.00 87.19 95 GLY A N 1
ATOM 694 C CA . GLY A 1 95 ? 13.482 3.842 -12.647 1.00 87.19 95 GLY A CA 1
ATOM 695 C C . GLY A 1 95 ? 12.177 4.587 -12.361 1.00 87.19 95 GLY A C 1
ATOM 696 O O . GLY A 1 95 ? 11.706 4.595 -11.225 1.00 87.19 95 GLY A O 1
ATOM 697 N N . PHE A 1 96 ? 11.554 5.155 -13.391 1.00 87.38 96 PHE A N 1
ATOM 698 C CA . PHE A 1 96 ? 10.272 5.843 -13.299 1.00 87.38 96 PHE A CA 1
ATOM 699 C C . PHE A 1 96 ? 9.143 4.881 -12.913 1.00 87.38 96 PHE A C 1
ATOM 701 O O . PHE A 1 96 ? 8.402 5.149 -11.969 1.00 87.38 96 PHE A O 1
ATOM 708 N N . LEU A 1 97 ? 9.040 3.726 -13.577 1.00 87.62 97 LEU A N 1
ATOM 709 C CA . LEU A 1 97 ? 8.040 2.707 -13.246 1.00 87.62 97 LEU A CA 1
ATOM 710 C C . LEU A 1 97 ? 8.220 2.181 -11.816 1.00 87.62 97 LEU A C 1
ATOM 712 O O . LEU A 1 97 ? 7.241 2.062 -11.079 1.00 87.62 97 LEU A O 1
ATOM 716 N N . ALA A 1 98 ? 9.460 1.941 -11.383 1.00 86.56 98 ALA A N 1
ATOM 717 C CA . ALA A 1 98 ? 9.754 1.553 -10.006 1.00 86.56 98 ALA A CA 1
ATOM 718 C C . ALA A 1 98 ? 9.357 2.651 -9.000 1.00 86.56 98 ALA A C 1
ATOM 720 O O . ALA A 1 98 ? 8.758 2.352 -7.963 1.00 86.56 98 ALA A O 1
ATOM 721 N N . ALA A 1 99 ? 9.624 3.922 -9.319 1.00 86.56 99 ALA A N 1
ATOM 722 C CA . ALA A 1 99 ? 9.245 5.064 -8.489 1.00 86.56 99 ALA A CA 1
ATOM 723 C C . ALA A 1 99 ? 7.720 5.237 -8.370 1.00 86.56 99 ALA A C 1
ATOM 725 O O . ALA A 1 99 ? 7.244 5.659 -7.320 1.00 86.56 99 ALA A O 1
ATOM 726 N N . MET A 1 100 ? 6.952 4.867 -9.398 1.00 84.12 100 MET A N 1
ATOM 727 C CA . MET A 1 100 ? 5.481 4.852 -9.360 1.00 84.12 100 MET A CA 1
ATOM 728 C C . MET A 1 100 ? 4.923 3.611 -8.636 1.00 84.12 100 MET A C 1
ATOM 730 O O . MET A 1 100 ? 3.908 3.678 -7.936 1.00 84.12 100 MET A O 1
ATOM 734 N N . GLY A 1 101 ? 5.603 2.469 -8.759 1.00 85.38 101 GLY A N 1
ATOM 735 C CA . GLY A 1 101 ? 5.224 1.212 -8.112 1.00 85.38 101 GLY A CA 1
ATOM 736 C C . GLY A 1 101 ? 5.451 1.199 -6.597 1.00 85.38 101 GLY A C 1
ATOM 737 O O . GLY A 1 101 ? 4.648 0.648 -5.848 1.00 85.38 101 GLY A O 1
ATOM 738 N N . ALA A 1 102 ? 6.518 1.824 -6.097 1.00 86.25 102 ALA A N 1
ATOM 739 C CA . ALA A 1 102 ? 6.829 1.770 -4.667 1.00 86.25 102 ALA A CA 1
ATOM 740 C C . ALA A 1 102 ? 5.744 2.418 -3.768 1.00 86.25 102 ALA A C 1
ATOM 742 O O . ALA A 1 102 ? 5.308 1.766 -2.811 1.00 86.25 102 ALA A O 1
ATOM 743 N N . PRO A 1 103 ? 5.232 3.635 -4.057 1.00 83.81 103 PRO A N 1
ATOM 744 C CA . PRO A 1 103 ? 4.151 4.243 -3.282 1.00 83.81 103 PRO A CA 1
ATOM 745 C C . PRO A 1 103 ? 2.846 3.445 -3.332 1.00 83.81 103 PRO A C 1
ATOM 747 O O . PRO A 1 103 ? 2.183 3.314 -2.306 1.00 83.81 103 PRO A O 1
ATOM 750 N N . THR A 1 104 ? 2.491 2.870 -4.486 1.00 83.56 104 THR A N 1
ATOM 751 C CA . THR A 1 104 ? 1.275 2.051 -4.642 1.00 83.56 104 THR A CA 1
ATOM 752 C C . THR A 1 104 ? 1.363 0.765 -3.815 1.00 83.56 104 THR A C 1
ATOM 754 O O . THR A 1 104 ? 0.446 0.460 -3.054 1.00 83.56 104 THR A O 1
ATOM 757 N N . ILE A 1 105 ? 2.501 0.064 -3.835 1.00 86.69 105 ILE A N 1
ATOM 758 C CA . ILE A 1 105 ? 2.726 -1.110 -2.974 1.00 86.69 105 ILE A CA 1
ATOM 759 C C . ILE A 1 105 ? 2.647 -0.721 -1.490 1.00 86.69 105 ILE A C 1
ATOM 761 O O . ILE A 1 105 ? 1.974 -1.390 -0.701 1.00 86.69 105 ILE A O 1
ATOM 765 N N . TRP A 1 106 ? 3.288 0.380 -1.093 1.00 86.62 106 TRP A N 1
ATOM 766 C CA . TRP A 1 106 ? 3.227 0.865 0.288 1.00 86.62 106 TRP A CA 1
ATOM 767 C C . TRP A 1 106 ? 1.797 1.222 0.719 1.00 86.62 106 TRP A C 1
ATOM 769 O O . TRP A 1 106 ? 1.355 0.878 1.823 1.00 86.62 106 TRP A O 1
ATOM 779 N N . SER A 1 107 ? 1.051 1.883 -0.164 1.00 84.38 107 SER A N 1
ATOM 780 C CA . SER A 1 107 ? -0.352 2.238 0.033 1.00 84.38 107 SER A CA 1
ATOM 781 C C . SER A 1 107 ? -1.220 0.992 0.237 1.00 84.38 107 SER A C 1
ATOM 783 O O . SER A 1 107 ? -1.994 0.923 1.195 1.00 84.38 107 SER A O 1
ATOM 785 N N . ALA A 1 108 ? -1.004 -0.052 -0.567 1.00 88.00 108 ALA A N 1
ATOM 786 C CA . ALA A 1 108 ? -1.681 -1.339 -0.437 1.00 88.00 108 ALA A CA 1
ATOM 787 C C . ALA A 1 108 ? -1.415 -2.012 0.918 1.00 88.00 108 ALA A C 1
ATOM 789 O O . ALA A 1 108 ? -2.349 -2.425 1.614 1.00 88.00 108 ALA A O 1
ATOM 790 N N . LEU A 1 109 ? -0.142 -2.096 1.321 1.00 89.06 109 LEU A N 1
ATOM 791 C CA . LEU A 1 109 ? 0.267 -2.734 2.575 1.00 89.06 109 LEU A CA 1
ATOM 792 C C . LEU A 1 109 ? -0.291 -1.988 3.790 1.00 89.06 109 LEU A C 1
ATOM 794 O O . LEU A 1 109 ? -0.932 -2.587 4.660 1.00 89.06 109 LEU A O 1
ATOM 798 N N . SER A 1 110 ? -0.086 -0.671 3.833 1.00 88.38 110 SER A N 1
ATOM 799 C CA . SER A 1 110 ? -0.547 0.175 4.935 1.00 88.38 110 SER A CA 1
ATOM 800 C C . SER A 1 110 ? -2.076 0.239 5.007 1.00 88.38 110 SER A C 1
ATOM 802 O O . SER A 1 110 ? -2.646 0.127 6.093 1.00 88.38 110 SER A O 1
ATOM 804 N N . GLY A 1 111 ? -2.761 0.334 3.865 1.00 86.25 111 GLY A N 1
ATOM 805 C CA . GLY A 1 111 ? -4.217 0.301 3.789 1.00 86.25 111 GLY A CA 1
ATOM 806 C C . GLY A 1 111 ? -4.794 -1.036 4.261 1.00 86.25 111 GLY A C 1
ATOM 807 O O . GLY A 1 111 ? -5.717 -1.056 5.073 1.00 86.25 111 GLY A O 1
ATOM 808 N N . ASN A 1 112 ? -4.221 -2.166 3.835 1.00 87.50 112 ASN A N 1
ATOM 809 C CA . ASN A 1 112 ? -4.674 -3.487 4.278 1.00 87.50 112 ASN A CA 1
ATOM 810 C C . ASN A 1 112 ? -4.478 -3.680 5.791 1.00 87.50 112 ASN A C 1
ATOM 812 O O . ASN A 1 112 ? -5.369 -4.215 6.455 1.00 87.50 112 ASN A O 1
ATOM 816 N N . LYS A 1 113 ? -3.358 -3.196 6.349 1.00 89.06 113 LYS A N 1
ATOM 817 C CA . LYS A 1 113 ? -3.115 -3.196 7.799 1.00 89.06 113 LYS A CA 1
ATOM 818 C C . LYS A 1 113 ? -4.206 -2.421 8.545 1.00 89.06 113 LYS A C 1
ATOM 820 O O . LYS A 1 113 ? -4.854 -2.996 9.414 1.00 89.06 113 LYS A O 1
ATOM 825 N N . LYS A 1 114 ? -4.493 -1.180 8.139 1.00 88.06 114 LYS A N 1
ATOM 826 C CA . LYS A 1 114 ? -5.547 -0.349 8.751 1.00 88.06 114 LYS A CA 1
ATOM 827 C C . LYS A 1 114 ? -6.929 -1.010 8.710 1.00 88.06 114 LYS A C 1
ATOM 829 O O . LYS A 1 114 ? -7.651 -0.990 9.704 1.00 88.06 114 LYS A O 1
ATOM 834 N N . VAL A 1 115 ? -7.301 -1.624 7.581 1.00 87.69 115 VAL A N 1
ATOM 835 C CA . VAL A 1 115 ? -8.588 -2.338 7.461 1.00 87.69 115 VAL A CA 1
ATOM 836 C C . VAL A 1 115 ? -8.643 -3.536 8.414 1.00 87.69 115 VAL A C 1
ATOM 838 O O . VAL A 1 115 ? -9.685 -3.792 9.020 1.00 87.69 115 VAL A O 1
ATOM 841 N N . ASN A 1 116 ? -7.540 -4.274 8.571 1.00 89.69 116 ASN A N 1
ATOM 842 C CA . ASN A 1 116 ? -7.472 -5.397 9.506 1.00 89.69 116 ASN A CA 1
ATOM 843 C C . ASN A 1 116 ? -7.569 -4.930 10.968 1.00 89.69 116 ASN A C 1
ATOM 845 O O . ASN A 1 116 ? -8.329 -5.518 11.733 1.00 89.69 116 ASN A O 1
ATOM 849 N N . GLU A 1 117 ? -6.878 -3.851 11.339 1.00 90.06 117 GLU A N 1
ATOM 850 C CA . GLU A 1 117 ? -6.970 -3.246 12.678 1.00 90.06 117 GLU A CA 1
ATOM 851 C C . GLU A 1 117 ? -8.397 -2.773 12.987 1.00 90.06 117 GLU A C 1
ATOM 853 O O . GLU A 1 117 ? -8.926 -3.044 14.062 1.00 90.06 117 GLU A O 1
ATOM 858 N N . CYS A 1 118 ? -9.081 -2.153 12.021 1.00 88.44 118 CYS A N 1
ATOM 859 C CA . CYS A 1 118 ? -10.488 -1.775 12.168 1.00 88.44 118 CYS A CA 1
ATOM 860 C C . CYS A 1 118 ? -11.414 -2.978 12.405 1.00 88.44 118 CYS A C 1
ATOM 862 O O . CYS A 1 118 ? -12.368 -2.886 13.181 1.00 88.44 118 CYS A O 1
ATOM 864 N N . ARG A 1 119 ? -11.152 -4.120 11.755 1.00 88.25 119 ARG A N 1
ATOM 865 C CA . ARG A 1 119 ? -11.907 -5.358 12.009 1.00 88.25 119 ARG A CA 1
ATOM 866 C C . ARG A 1 119 ? -11.639 -5.886 13.415 1.00 88.25 119 ARG A C 1
ATOM 868 O O . ARG A 1 119 ? -12.594 -6.185 14.121 1.00 88.25 119 ARG A O 1
ATOM 875 N N . ALA A 1 120 ? -10.377 -5.910 13.835 1.00 90.38 120 ALA A N 1
ATOM 876 C CA . ALA A 1 120 ? -9.994 -6.355 15.169 1.00 90.38 120 ALA A CA 1
ATOM 877 C C . ALA A 1 120 ? -10.606 -5.477 16.277 1.00 90.38 120 ALA A C 1
ATOM 879 O O . ALA A 1 120 ? -11.125 -6.007 17.259 1.00 90.38 120 ALA A O 1
ATOM 880 N N . LEU A 1 121 ? -10.637 -4.151 16.098 1.00 88.62 121 LEU A N 1
ATOM 881 C CA . LEU A 1 121 ? -11.332 -3.240 17.012 1.00 88.62 121 LEU A CA 1
ATOM 882 C C . LEU A 1 121 ? -12.826 -3.572 17.114 1.00 88.62 121 LEU A C 1
ATOM 884 O O . LEU A 1 121 ? -13.373 -3.638 18.214 1.00 88.62 121 LEU A O 1
ATOM 888 N N . ARG A 1 122 ? -13.495 -3.801 15.980 1.00 87.31 122 ARG A N 1
ATOM 889 C CA . ARG A 1 122 ? -14.920 -4.154 15.957 1.00 87.31 122 ARG A CA 1
ATOM 890 C C . ARG A 1 122 ? -15.194 -5.473 16.678 1.00 87.31 122 ARG A C 1
ATOM 892 O O . ARG A 1 122 ? -16.175 -5.567 17.418 1.00 87.31 122 ARG A O 1
ATOM 899 N N . ASP A 1 123 ? -14.342 -6.472 16.483 1.00 90.56 123 ASP A N 1
ATOM 900 C CA . ASP A 1 123 ? -14.481 -7.774 17.137 1.00 90.56 123 ASP A CA 1
ATOM 901 C C . ASP A 1 123 ? -14.286 -7.633 18.655 1.00 90.56 123 ASP A C 1
ATOM 903 O O . ASP A 1 123 ? -15.106 -8.120 19.434 1.00 90.56 123 ASP A O 1
ATOM 907 N N . LYS A 1 124 ? -13.281 -6.855 19.079 1.00 88.62 124 LYS A N 1
ATOM 908 C CA . LYS A 1 124 ? -13.028 -6.531 20.490 1.00 88.62 124 LYS A CA 1
ATOM 909 C C . LYS A 1 124 ? -14.188 -5.772 21.139 1.00 88.62 124 LYS A C 1
ATOM 911 O O . LYS A 1 124 ? -14.586 -6.101 22.253 1.00 88.62 124 LYS A O 1
ATOM 916 N N . LEU A 1 125 ? -14.764 -4.797 20.435 1.00 88.56 125 LEU A N 1
ATOM 917 C CA . LEU A 1 125 ? -15.937 -4.054 20.896 1.00 88.56 125 LEU A CA 1
ATOM 918 C C . LEU A 1 125 ? -17.155 -4.977 21.056 1.00 88.56 125 LEU A C 1
ATOM 920 O O . LEU A 1 125 ? -17.868 -4.893 22.051 1.00 88.56 125 LEU A O 1
ATOM 924 N N . THR A 1 126 ? -17.375 -5.881 20.100 1.00 88.75 126 THR A N 1
ATOM 925 C CA . THR A 1 126 ? -18.484 -6.847 20.142 1.00 88.75 126 THR A CA 1
ATOM 926 C C . THR A 1 126 ? -18.344 -7.813 21.317 1.00 88.75 126 THR A C 1
ATOM 928 O O . THR A 1 126 ? -19.330 -8.127 21.977 1.00 88.75 126 THR A O 1
ATOM 931 N N . GLU A 1 127 ? -17.124 -8.265 21.600 1.00 90.25 127 GLU A N 1
ATOM 932 C CA . GLU A 1 127 ? -16.829 -9.125 22.745 1.00 90.25 127 GLU A CA 1
ATOM 933 C C . GLU A 1 127 ? -17.023 -8.391 24.080 1.00 90.25 127 GLU A C 1
ATOM 935 O O . GLU A 1 127 ? -17.677 -8.913 24.979 1.00 90.25 127 GLU A O 1
ATOM 940 N N . ALA A 1 128 ? -16.537 -7.153 24.200 1.00 89.00 128 ALA A N 1
ATOM 941 C CA . ALA A 1 128 ? -16.748 -6.340 25.398 1.00 89.00 128 ALA A CA 1
ATOM 942 C C . ALA A 1 128 ? -18.247 -6.085 25.664 1.00 89.00 128 ALA A C 1
ATOM 944 O O . ALA A 1 128 ? -18.702 -6.235 26.794 1.00 89.00 128 ALA A O 1
ATOM 945 N N . LEU A 1 129 ? -19.037 -5.816 24.615 1.00 88.56 129 LEU A N 1
ATOM 946 C CA . LEU A 1 129 ? -20.499 -5.681 24.705 1.00 88.56 129 LEU A CA 1
ATOM 947 C C . LEU A 1 129 ? -21.204 -6.963 25.168 1.00 88.56 129 LEU A C 1
ATOM 949 O O . LEU A 1 129 ? -22.251 -6.888 25.805 1.00 88.56 129 LEU A O 1
ATOM 953 N N . ARG A 1 130 ? -20.677 -8.140 24.815 1.00 90.38 130 ARG A N 1
ATOM 954 C CA . ARG A 1 130 ? -21.232 -9.425 25.265 1.00 90.38 130 ARG A CA 1
ATOM 955 C C . ARG A 1 130 ? -20.935 -9.711 26.729 1.00 90.38 130 ARG A C 1
ATOM 957 O O . ARG A 1 130 ? -21.7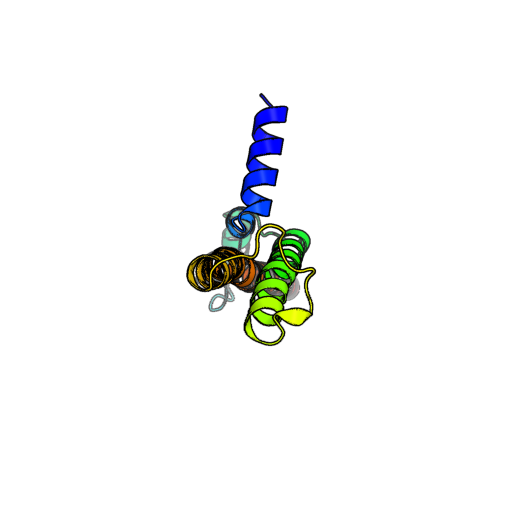43 -10.373 27.353 1.00 90.38 130 ARG A O 1
ATOM 964 N N . ARG A 1 131 ? -19.797 -9.249 27.251 1.00 89.44 131 ARG A N 1
ATOM 965 C CA . ARG A 1 131 ? -19.421 -9.431 28.664 1.00 89.44 131 ARG A CA 1
ATOM 966 C C . ARG A 1 131 ? -20.190 -8.517 29.612 1.00 89.44 131 ARG A C 1
ATOM 968 O O . ARG A 1 131 ? -20.321 -8.845 30.782 1.00 89.44 131 ARG A O 1
ATOM 975 N N . GLU A 1 132 ? -20.636 -7.367 29.116 1.00 85.50 132 GLU A N 1
ATOM 976 C CA . GLU A 1 132 ? -21.448 -6.409 29.876 1.00 85.50 132 GLU A CA 1
ATOM 977 C C . GLU A 1 132 ? -22.935 -6.815 29.941 1.00 85.50 132 GLU A C 1
ATOM 979 O O . GLU A 1 132 ? -23.659 -6.357 30.821 1.00 85.50 132 GLU A O 1
ATOM 984 N N . ARG A 1 133 ? -23.389 -7.666 29.011 1.00 80.12 133 ARG A N 1
ATOM 985 C CA . ARG A 1 133 ? -24.755 -8.202 28.961 1.00 80.12 133 ARG A CA 1
ATOM 986 C C . ARG A 1 133 ? -24.895 -9.455 29.817 1.00 80.12 133 ARG A C 1
ATOM 988 O O . ARG A 1 133 ? -25.944 -9.562 30.487 1.00 80.12 133 ARG A O 1
#

pLDDT: mean 80.72, std 10.12, range [48.75, 91.0]

Secondary structure (DSSP, 8-state):
-HHHHHHHHHHHHHTT-GGGG-PPPPTTTTT---HHHHHHHHHHS------HHHHHHHHHHHHHHHHHHHHHH-GGGSPPPSSPPPHHHHHHHHHHHHHHHHHHHHHHHHHHHHHHHHHHHHHHHHHHHHHH-

Sequence (133 aa):
MEKSLALAAVALMMSGCSFLFVGGPSSGWEDTQDLDRLRSIAAVRPCTTSKVPPITDGVLGAIYGGVALTMFFNPDAFEPADPPMTRGEELFAVGFLAAMGAPTIWSALSGNKKVNECRALRDKLTEALRRER

Foldseek 3Di:
DVVVVVVVQVVCLQQQVLLVVADFFDPPLVPDLDLVVLVVRCPPIPHDQDLVSLVSLQVLLCVLLVVLCCCVPPVVVDDADVVGDDPVVSVVSSVVSNVSNPSSNVSSVSSVVRNVNSVVSVVSSVVSVVVVD

Organism: NCBI:txid408172

Radius of gyration: 20.94 Å; chains: 1; bounding box: 45×30×63 Å